Protein AF-A0A965ENZ5-F1 (afdb_monomer)

Nearest PDB structures (foldseek):
  6v92-assembly1_L  TM=4.856E-01  e=5.449E+00  Saccharomyces cerevisiae S288C
  6sgb-assembly1_FI  TM=3.460E-01  e=4.458E+00  Trypanosoma brucei brucei
  5d80-assembly1_G  TM=2.811E-01  e=8.708E+00  Saccharomyces cerevisiae S288C

Radius of gyration: 38.01 Å; Cα contacts (8 Å, |Δi|>4): 44; chains: 1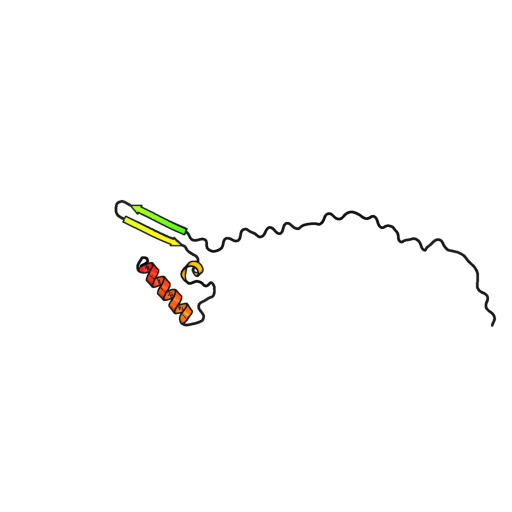; bounding box: 82×75×77 Å

Structure (mmCIF, N/CA/C/O backbone):
data_AF-A0A965ENZ5-F1
#
_entry.id   AF-A0A965ENZ5-F1
#
loop_
_atom_site.group_PDB
_atom_site.id
_atom_site.type_symbol
_atom_site.label_atom_id
_atom_site.label_alt_id
_atom_site.label_comp_id
_atom_site.label_asym_id
_atom_site.label_entity_id
_atom_site.label_seq_id
_atom_site.pdbx_PDB_ins_code
_atom_site.Cartn_x
_atom_site.Cartn_y
_atom_site.Cartn_z
_atom_site.occupancy
_atom_site.B_iso_or_equiv
_atom_site.auth_seq_id
_atom_site.auth_comp_id
_atom_site.auth_asym_id
_atom_site.auth_atom_id
_atom_site.pdbx_PDB_model_num
ATOM 1 N N . MET A 1 1 ? 62.960 54.903 -55.650 1.00 37.62 1 MET A N 1
ATOM 2 C CA . MET A 1 1 ? 61.948 55.699 -54.926 1.00 37.62 1 MET A CA 1
ATOM 3 C C . MET A 1 1 ? 62.296 55.624 -53.444 1.00 37.62 1 MET A C 1
ATOM 5 O O . MET A 1 1 ? 62.116 54.572 -52.848 1.00 37.62 1 MET A O 1
ATOM 9 N N . LYS A 1 2 ? 62.968 56.647 -52.900 1.00 35.06 2 LYS A N 1
ATOM 10 C CA . LYS A 1 2 ? 63.444 56.654 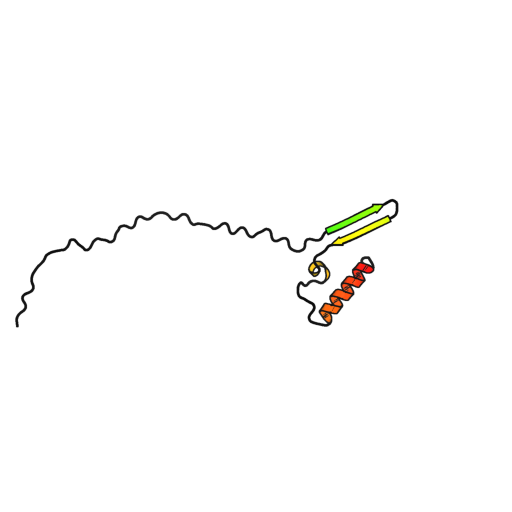-51.509 1.00 35.06 2 LYS A CA 1
ATOM 11 C C . LYS A 1 2 ? 62.348 57.196 -50.591 1.00 35.06 2 LYS A C 1
ATOM 13 O O . LYS A 1 2 ? 61.758 58.233 -50.861 1.00 35.06 2 LYS A O 1
ATOM 18 N N . ILE A 1 3 ? 62.134 56.415 -49.546 1.00 43.03 3 ILE A N 1
ATOM 19 C CA . ILE A 1 3 ? 61.411 56.626 -48.296 1.00 43.03 3 ILE A CA 1
ATOM 20 C C . ILE A 1 3 ? 61.489 58.087 -47.809 1.00 43.03 3 ILE A C 1
ATOM 22 O O . ILE A 1 3 ? 62.582 58.584 -47.547 1.00 43.03 3 ILE A O 1
ATOM 26 N N . LEU A 1 4 ? 60.332 58.731 -47.628 1.00 41.44 4 LEU A N 1
ATOM 27 C CA . LEU A 1 4 ? 60.138 59.820 -46.667 1.00 41.44 4 LEU A CA 1
ATOM 28 C C . LEU A 1 4 ? 59.082 59.344 -45.661 1.00 41.44 4 LEU A C 1
ATOM 30 O O . LEU A 1 4 ? 57.889 59.326 -45.956 1.00 41.44 4 LEU A O 1
ATOM 34 N N . THR A 1 5 ? 59.530 58.909 -44.487 1.00 43.22 5 THR A N 1
ATOM 35 C CA . THR A 1 5 ? 58.683 58.692 -43.312 1.00 43.22 5 THR A CA 1
ATOM 36 C C . THR A 1 5 ? 58.459 60.030 -42.616 1.00 43.22 5 THR A C 1
ATOM 38 O O . THR A 1 5 ? 59.419 60.714 -42.264 1.00 43.22 5 THR A O 1
ATOM 41 N N . CYS A 1 6 ? 57.190 60.401 -42.438 1.00 36.28 6 CYS A N 1
ATOM 42 C CA . CYS A 1 6 ? 56.768 61.509 -41.591 1.00 36.28 6 CYS A CA 1
ATOM 43 C C . CYS A 1 6 ? 56.745 61.025 -40.136 1.00 36.28 6 CYS A C 1
ATOM 45 O O . CYS A 1 6 ? 56.058 60.067 -39.785 1.00 36.28 6 CYS A O 1
ATOM 47 N N . GLU A 1 7 ? 57.582 61.677 -39.346 1.00 51.25 7 GLU A N 1
ATOM 48 C CA . GLU A 1 7 ? 57.766 61.563 -37.910 1.00 51.25 7 GLU A CA 1
ATOM 49 C C . GLU A 1 7 ? 56.493 61.898 -37.114 1.00 51.25 7 GLU A C 1
ATOM 51 O O . GLU A 1 7 ? 55.728 62.792 -37.471 1.00 51.25 7 GLU A O 1
ATOM 56 N N . SER A 1 8 ? 56.334 61.150 -36.019 1.00 48.19 8 SER A N 1
ATOM 57 C CA . SER A 1 8 ? 55.793 61.562 -34.723 1.00 48.19 8 SER A CA 1
ATOM 58 C C . SER A 1 8 ? 54.603 62.533 -34.700 1.00 48.19 8 SER A C 1
ATOM 60 O O . SER A 1 8 ? 54.726 63.727 -34.948 1.00 48.19 8 SER A O 1
ATOM 62 N N . ARG A 1 9 ? 53.451 62.023 -34.241 1.00 56.75 9 ARG A N 1
ATOM 63 C CA . ARG A 1 9 ? 52.555 62.668 -33.258 1.00 56.75 9 ARG A CA 1
ATOM 64 C C . ARG A 1 9 ? 51.305 61.815 -33.088 1.00 56.75 9 ARG A C 1
ATOM 66 O O . ARG A 1 9 ? 50.478 61.744 -33.988 1.00 56.75 9 ARG A O 1
ATOM 73 N N . ASN A 1 10 ? 51.211 61.160 -31.932 1.00 42.06 10 ASN A N 1
ATOM 74 C CA . ASN A 1 10 ? 50.006 61.029 -31.096 1.00 42.06 10 ASN A CA 1
ATOM 75 C C . ASN A 1 10 ? 50.098 59.763 -30.234 1.00 42.06 10 ASN A C 1
ATOM 77 O O . ASN A 1 10 ? 49.329 58.819 -30.364 1.00 42.06 10 ASN A O 1
ATOM 81 N N . ILE A 1 11 ? 51.039 59.806 -29.288 1.00 55.34 11 ILE A N 1
ATOM 82 C CA . ILE A 1 11 ? 51.214 58.857 -28.176 1.00 55.34 11 ILE A CA 1
ATOM 83 C C . ILE A 1 11 ? 50.026 58.894 -27.179 1.00 55.34 11 ILE A C 1
ATOM 85 O O . ILE A 1 11 ? 49.988 58.135 -26.222 1.00 55.34 11 ILE A O 1
ATOM 89 N N . ALA A 1 12 ? 48.997 59.719 -27.381 1.00 47.94 12 ALA A N 1
ATOM 90 C CA . ALA A 1 12 ? 48.011 60.020 -26.338 1.00 47.94 12 ALA A CA 1
ATOM 91 C C . ALA A 1 12 ? 46.594 59.458 -26.574 1.00 47.94 12 ALA A C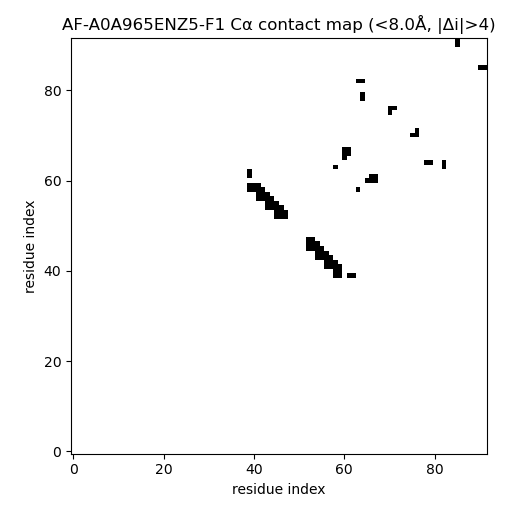 1
ATOM 93 O O . ALA A 1 12 ? 45.640 59.991 -26.019 1.00 47.94 12 ALA A O 1
ATOM 94 N N . ALA A 1 13 ? 46.424 58.406 -27.382 1.00 48.97 13 ALA A N 1
ATOM 95 C CA . ALA A 1 13 ? 45.103 57.797 -27.630 1.00 48.97 13 ALA A CA 1
ATOM 96 C C . ALA A 1 13 ? 45.049 56.282 -27.350 1.00 48.97 13 ALA A C 1
ATOM 98 O O . ALA A 1 13 ? 44.154 55.593 -27.829 1.00 48.97 13 ALA A O 1
ATOM 99 N N . GLY A 1 14 ? 46.017 55.752 -26.594 1.00 48.00 14 GLY A N 1
ATOM 100 C CA . GLY A 1 1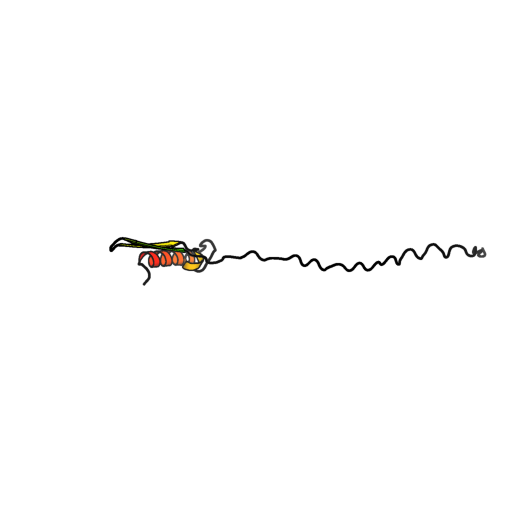4 ? 46.201 54.309 -26.401 1.00 48.00 14 GLY A CA 1
ATOM 101 C C . GLY A 1 14 ? 46.075 53.803 -24.965 1.00 48.00 14 GLY A C 1
ATOM 102 O O . GLY A 1 14 ? 46.402 52.650 -24.721 1.00 48.00 14 GLY A O 1
ATOM 103 N N . LEU A 1 15 ? 45.626 54.622 -24.008 1.00 46.66 15 LEU A N 1
ATOM 104 C CA . LEU A 1 15 ? 45.418 54.181 -22.622 1.00 46.66 15 LEU A CA 1
ATOM 105 C C . LEU A 1 15 ? 43.950 54.343 -22.219 1.00 46.66 15 LEU A C 1
ATOM 107 O O . LEU A 1 15 ? 43.602 54.998 -21.245 1.00 46.66 15 LEU A O 1
ATOM 111 N N . CYS A 1 16 ? 43.079 53.741 -23.027 1.00 47.31 16 CYS A N 1
ATOM 112 C CA . CYS A 1 16 ? 41.642 53.618 -22.782 1.00 47.31 16 CYS A CA 1
ATOM 113 C C . CYS A 1 16 ? 41.289 52.304 -22.048 1.00 47.31 16 CYS A C 1
ATOM 115 O O . CYS A 1 16 ? 40.161 51.836 -22.126 1.00 47.31 16 CYS A O 1
ATOM 117 N N . ALA A 1 17 ? 42.241 51.661 -21.364 1.00 52.78 17 ALA A N 1
ATOM 118 C CA . ALA A 1 17 ? 42.057 50.286 -20.896 1.00 52.78 17 ALA A CA 1
ATOM 119 C C . ALA A 1 17 ? 42.647 50.014 -19.506 1.00 52.78 17 ALA A C 1
ATOM 121 O O . ALA A 1 17 ? 43.408 49.069 -19.329 1.00 52.78 17 ALA A O 1
ATOM 122 N N . LEU A 1 18 ? 42.282 50.814 -18.501 1.00 52.97 18 LEU A N 1
ATOM 123 C CA . LEU A 1 18 ? 42.349 50.338 -17.113 1.00 52.97 18 LEU A CA 1
ATOM 124 C C . LEU A 1 18 ? 41.285 50.980 -16.216 1.00 52.97 18 LEU A C 1
ATOM 126 O O . LEU A 1 18 ? 41.547 51.398 -15.095 1.00 52.97 18 LEU A O 1
ATOM 130 N N . ALA A 1 19 ? 40.048 51.028 -16.709 1.00 56.31 19 ALA A N 1
ATOM 131 C CA . ALA A 1 19 ? 38.870 51.132 -15.857 1.00 56.31 19 ALA A CA 1
ATOM 132 C C . ALA A 1 19 ? 38.469 49.715 -15.416 1.00 56.31 19 ALA A C 1
ATOM 134 O O . ALA A 1 19 ? 37.447 49.188 -15.838 1.00 56.31 19 ALA A O 1
ATOM 135 N N . ALA A 1 20 ? 39.306 49.060 -14.611 1.00 56.94 20 ALA A N 1
ATOM 136 C CA . ALA A 1 20 ? 38.942 47.810 -13.951 1.00 56.94 20 ALA A CA 1
ATOM 137 C C . ALA A 1 20 ? 38.654 48.114 -12.481 1.00 56.94 20 ALA A C 1
ATOM 139 O O . ALA A 1 20 ? 39.418 47.777 -11.581 1.00 56.94 20 ALA A O 1
ATOM 140 N N . VAL A 1 21 ? 37.540 48.815 -12.260 1.00 59.12 21 VAL A N 1
ATOM 141 C CA . VAL A 1 21 ? 36.846 48.823 -10.974 1.00 59.12 21 VAL A CA 1
ATOM 142 C C . VAL A 1 21 ? 36.531 47.363 -10.660 1.00 59.12 21 VAL A C 1
ATOM 144 O O . VAL A 1 21 ? 35.617 46.778 -11.239 1.00 59.12 21 VAL A O 1
ATOM 147 N N . THR A 1 22 ? 37.305 46.746 -9.774 1.00 61.28 22 THR A N 1
ATOM 148 C CA . THR A 1 22 ? 36.965 45.442 -9.210 1.00 61.28 22 THR A CA 1
ATOM 149 C C . THR A 1 22 ? 35.817 45.650 -8.227 1.00 61.28 22 THR A C 1
ATOM 151 O O . THR A 1 22 ? 36.026 45.756 -7.020 1.00 61.28 22 THR A O 1
ATOM 154 N N . VAL A 1 23 ? 34.593 45.777 -8.748 1.00 61.56 23 VAL A N 1
ATOM 155 C CA . VAL A 1 23 ? 33.385 45.602 -7.942 1.00 61.56 23 VAL A CA 1
ATOM 156 C C . VAL A 1 23 ? 33.390 44.149 -7.482 1.00 61.56 23 VAL A C 1
ATOM 158 O O . VAL A 1 23 ? 33.278 43.234 -8.297 1.00 61.56 23 VAL A O 1
ATOM 161 N N . SER A 1 24 ? 33.547 43.941 -6.177 1.00 61.34 24 SER A N 1
ATOM 162 C CA . SER A 1 24 ? 33.235 42.673 -5.524 1.00 61.34 24 SER A CA 1
ATOM 163 C C . SER A 1 24 ? 31.816 42.256 -5.906 1.00 61.34 24 SER A C 1
ATOM 165 O O . SER A 1 24 ? 30.851 42.877 -5.464 1.00 61.34 24 SER A O 1
ATOM 167 N N . LEU A 1 25 ? 31.678 41.211 -6.722 1.00 63.25 25 LEU A N 1
ATOM 168 C CA . LEU A 1 25 ? 30.398 40.530 -6.870 1.00 63.25 25 LEU A CA 1
ATOM 169 C C . LEU A 1 25 ? 30.133 39.755 -5.571 1.00 63.25 25 LEU A C 1
ATOM 171 O O . LEU A 1 25 ? 30.941 38.882 -5.237 1.00 63.25 25 LEU A O 1
ATOM 175 N N . PRO A 1 26 ? 29.035 40.000 -4.833 1.00 61.00 26 PRO A N 1
ATOM 176 C CA . PRO A 1 26 ? 28.561 38.987 -3.911 1.00 61.00 26 PRO A CA 1
ATOM 177 C C . PRO A 1 26 ? 28.152 37.782 -4.762 1.00 61.00 26 PRO A C 1
ATOM 179 O O . PRO A 1 26 ? 27.401 37.916 -5.730 1.00 61.00 26 PRO A O 1
ATOM 182 N N . ALA A 1 27 ? 28.689 36.608 -4.438 1.00 62.66 27 ALA A N 1
ATOM 183 C CA . ALA A 1 27 ? 28.206 35.362 -5.004 1.00 62.66 27 ALA A CA 1
ATOM 184 C C . ALA A 1 27 ? 26.710 35.261 -4.685 1.00 62.66 27 ALA A C 1
ATOM 186 O O . ALA A 1 27 ? 26.326 35.111 -3.526 1.00 62.66 27 ALA A O 1
ATOM 187 N N . LEU A 1 28 ? 25.860 35.387 -5.704 1.00 59.50 28 LEU A N 1
ATOM 188 C CA . LEU A 1 28 ? 24.444 35.083 -5.583 1.00 59.50 28 LEU A CA 1
ATOM 189 C C . LEU A 1 28 ? 24.337 33.560 -5.442 1.00 59.50 28 LEU A C 1
ATOM 191 O O . LEU A 1 28 ? 24.172 32.844 -6.430 1.00 59.50 28 LEU A O 1
ATOM 195 N N . SER A 1 29 ? 24.486 33.046 -4.219 1.00 63.22 29 SER A N 1
ATOM 196 C CA . SER A 1 29 ? 23.918 31.743 -3.893 1.00 63.22 29 SER A CA 1
ATOM 197 C C . SER A 1 29 ? 22.417 31.905 -4.066 1.00 63.22 29 SER A C 1
ATOM 199 O O . SER A 1 29 ? 21.743 32.480 -3.219 1.00 63.22 29 SER A O 1
ATOM 201 N N . ALA A 1 30 ? 21.897 31.461 -5.208 1.00 62.94 30 ALA A N 1
ATOM 202 C CA . ALA A 1 30 ? 20.494 31.118 -5.291 1.00 62.94 30 ALA A CA 1
ATOM 203 C C . ALA A 1 30 ? 20.272 30.054 -4.215 1.00 62.94 30 ALA A C 1
ATOM 205 O O . ALA A 1 30 ? 20.810 28.949 -4.341 1.00 62.94 30 ALA A O 1
ATOM 206 N N . ASP A 1 31 ? 19.544 30.404 -3.155 1.00 58.03 31 ASP A N 1
ATOM 207 C CA . ASP A 1 31 ? 18.942 29.440 -2.245 1.00 58.03 31 ASP A CA 1
ATOM 208 C C . ASP A 1 31 ? 18.076 28.507 -3.093 1.00 58.03 31 ASP A C 1
ATOM 210 O O . ASP A 1 31 ? 16.904 28.753 -3.371 1.00 58.03 31 ASP A O 1
ATOM 214 N N . ARG A 1 32 ? 18.689 27.428 -3.578 1.00 65.44 32 ARG A N 1
ATOM 215 C CA . ARG A 1 32 ? 17.989 26.273 -4.117 1.00 65.44 32 ARG A CA 1
ATOM 216 C C . ARG A 1 32 ? 17.473 25.512 -2.910 1.00 65.44 32 ARG A C 1
ATOM 218 O O . ARG A 1 32 ? 18.009 24.471 -2.548 1.00 65.44 32 ARG A O 1
ATOM 225 N N . HIS A 1 33 ? 16.471 26.081 -2.247 1.00 63.53 33 HIS A N 1
ATOM 226 C CA . HIS A 1 33 ? 15.637 25.312 -1.345 1.00 63.53 33 HIS A CA 1
ATOM 227 C C . HIS A 1 33 ? 15.014 24.205 -2.193 1.00 63.53 33 HIS A C 1
ATOM 229 O O . HIS A 1 33 ? 14.138 24.455 -3.020 1.00 63.53 33 HIS A O 1
ATOM 235 N N . HIS A 1 34 ? 15.539 22.989 -2.050 1.00 64.12 34 HIS A N 1
ATOM 236 C CA . HIS A 1 34 ? 14.807 21.808 -2.461 1.00 64.12 34 HIS A CA 1
ATOM 237 C C . HIS A 1 34 ? 13.533 21.805 -1.624 1.00 64.12 34 HIS A C 1
ATOM 239 O O . HIS A 1 34 ? 13.595 21.837 -0.393 1.00 64.12 34 HIS A O 1
ATOM 245 N N . ASP A 1 35 ? 12.400 21.893 -2.312 1.00 68.56 35 ASP A N 1
ATOM 246 C CA . ASP A 1 35 ? 11.084 21.801 -1.703 1.00 68.56 35 ASP A CA 1
ATOM 247 C C . ASP A 1 35 ? 11.019 20.550 -0.815 1.00 68.56 35 ASP A C 1
ATOM 249 O O . ASP A 1 35 ? 11.709 19.558 -1.073 1.00 68.56 35 ASP A O 1
ATOM 253 N N . ALA A 1 36 ? 10.231 20.589 0.256 1.00 74.62 36 ALA A N 1
ATOM 254 C CA . ALA A 1 36 ? 10.127 19.445 1.151 1.00 74.62 36 ALA A CA 1
ATOM 255 C C . ALA A 1 36 ? 9.455 18.285 0.402 1.00 74.62 36 ALA A C 1
ATOM 257 O O . ALA A 1 36 ? 8.233 18.226 0.279 1.00 74.62 36 ALA A O 1
ATOM 258 N N . HIS A 1 37 ? 10.256 17.356 -0.118 1.00 71.56 37 HIS A N 1
ATOM 259 C CA . HIS A 1 37 ? 9.758 16.197 -0.843 1.00 71.56 37 HIS A CA 1
ATOM 260 C C . HIS A 1 37 ? 9.144 15.199 0.143 1.00 71.56 37 HIS A C 1
ATOM 262 O O . HIS A 1 37 ? 9.841 14.391 0.756 1.00 71.56 37 HIS A O 1
ATOM 268 N N . GLN A 1 38 ? 7.825 15.271 0.322 1.00 73.31 38 GLN A N 1
ATOM 269 C CA . GLN A 1 38 ? 7.084 14.242 1.043 1.00 73.31 38 GLN A CA 1
ATOM 270 C C . GLN A 1 38 ? 6.860 13.052 0.112 1.00 73.31 38 GLN A C 1
ATOM 272 O O . GLN A 1 38 ? 5.959 13.057 -0.723 1.00 73.31 38 GLN A O 1
ATOM 277 N N . HIS A 1 39 ? 7.696 12.031 0.259 1.00 80.00 39 HIS A N 1
ATOM 278 C CA . HIS A 1 39 ? 7.479 10.718 -0.340 1.00 80.00 39 HIS A CA 1
ATOM 279 C C . HIS A 1 39 ? 6.946 9.752 0.724 1.00 80.00 39 HIS A C 1
ATOM 281 O O . HIS A 1 39 ? 7.345 9.842 1.884 1.00 80.00 39 HIS A O 1
ATOM 287 N N . GLY A 1 40 ? 6.065 8.829 0.327 1.00 81.81 40 GLY A N 1
ATOM 288 C CA . GLY A 1 40 ? 5.649 7.709 1.184 1.00 81.81 40 GLY A CA 1
ATOM 289 C C . GLY A 1 40 ? 4.816 8.105 2.407 1.00 81.81 40 GLY A C 1
ATOM 290 O O . GLY A 1 40 ? 4.994 7.555 3.492 1.00 81.81 40 GLY A O 1
ATOM 291 N N . VAL A 1 41 ? 3.941 9.108 2.282 1.00 92.44 41 VAL A N 1
ATOM 292 C CA . VAL A 1 41 ? 3.050 9.493 3.386 1.00 92.44 41 VAL A CA 1
ATOM 293 C C . VAL A 1 41 ? 1.750 8.706 3.298 1.00 92.44 41 VAL A C 1
ATOM 295 O O . VAL A 1 41 ? 0.968 8.886 2.367 1.00 92.44 41 VAL A O 1
ATOM 298 N N . SER A 1 42 ? 1.507 7.884 4.315 1.00 92.88 42 SER A N 1
ATOM 299 C CA . SER A 1 42 ? 0.273 7.118 4.496 1.00 92.88 42 SER A CA 1
ATOM 300 C C . SER A 1 42 ? -0.522 7.632 5.702 1.00 92.88 42 SER A C 1
ATOM 302 O O . SER A 1 42 ? 0.052 8.155 6.659 1.00 92.88 42 SER A O 1
ATOM 304 N N . 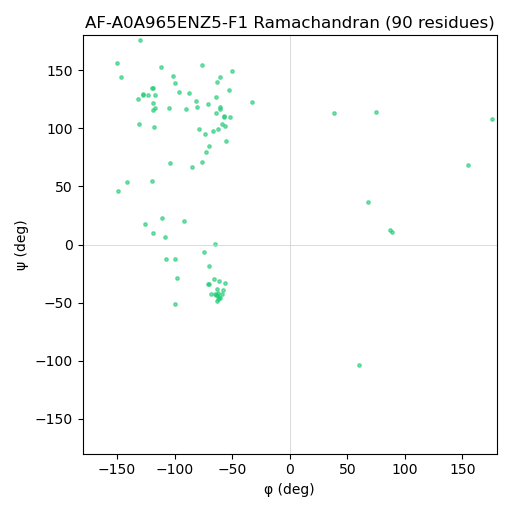LYS A 1 43 ? -1.845 7.467 5.681 1.00 95.69 43 LYS A N 1
ATOM 305 C CA . LYS A 1 43 ? -2.757 7.795 6.784 1.00 95.69 43 LYS A CA 1
ATOM 306 C C . LYS A 1 43 ? -3.501 6.545 7.233 1.00 95.69 43 LYS A C 1
ATOM 308 O O . LYS A 1 43 ? -4.025 5.805 6.408 1.00 95.69 43 LYS A O 1
ATOM 313 N N . LEU A 1 44 ? -3.577 6.349 8.545 1.00 94.31 44 LEU A N 1
ATOM 314 C CA . LEU A 1 44 ? -4.357 5.289 9.177 1.00 94.31 44 LEU A CA 1
ATOM 315 C C . LEU A 1 44 ? -5.419 5.931 10.070 1.00 94.31 44 LEU A C 1
ATOM 317 O O . LEU A 1 44 ? -5.077 6.582 11.058 1.00 94.31 44 LEU A O 1
ATOM 321 N N . ASN A 1 45 ? -6.689 5.728 9.735 1.00 95.88 45 ASN A N 1
ATOM 322 C CA . ASN A 1 45 ? -7.816 6.152 10.554 1.00 95.88 45 ASN A CA 1
ATOM 323 C C . ASN A 1 45 ? -8.343 4.962 11.357 1.00 95.88 45 ASN A C 1
ATOM 325 O O . ASN A 1 45 ? -8.450 3.843 10.852 1.00 95.88 45 ASN A O 1
ATOM 329 N N . LEU A 1 46 ? -8.677 5.220 12.620 1.00 95.69 46 LEU A N 1
ATOM 330 C CA . LEU A 1 46 ? -9.192 4.228 13.557 1.00 95.69 46 LEU A CA 1
ATOM 331 C C . LEU A 1 46 ? -10.432 4.797 14.240 1.00 95.69 46 LEU A C 1
ATOM 333 O O . LEU A 1 46 ? -10.368 5.864 14.853 1.00 95.69 46 LEU A O 1
ATOM 337 N N . VAL A 1 47 ? -11.546 4.072 14.164 1.00 96.88 47 VAL A N 1
ATOM 338 C CA . VAL A 1 47 ? -12.802 4.439 14.828 1.00 96.88 47 VAL A CA 1
ATOM 339 C C . VAL A 1 47 ? -13.244 3.299 15.733 1.00 96.88 47 VAL A C 1
ATOM 341 O O . VAL A 1 47 ? -13.323 2.149 15.306 1.00 96.88 47 VAL A O 1
ATOM 344 N N . ILE A 1 48 ? -13.538 3.615 16.995 1.00 97.31 48 ILE A N 1
ATOM 345 C CA . ILE A 1 48 ? -14.029 2.651 17.984 1.00 97.31 48 ILE A CA 1
ATOM 346 C C . ILE A 1 48 ? -15.414 3.090 18.453 1.00 97.31 48 ILE A C 1
ATOM 348 O O . ILE A 1 48 ? -15.569 4.173 19.013 1.00 97.31 48 ILE A O 1
ATOM 352 N N . GLU A 1 49 ? -16.407 2.221 18.273 1.00 96.69 49 GLU A N 1
ATOM 353 C CA . GLU A 1 49 ? -17.783 2.433 18.723 1.00 96.69 49 GLU A CA 1
ATOM 354 C C . GLU A 1 49 ? -18.285 1.198 19.484 1.00 96.69 49 GLU A C 1
ATOM 356 O O . GLU A 1 49 ? -18.605 0.155 18.910 1.00 96.69 49 GLU A O 1
ATOM 361 N N . GLY A 1 50 ? -18.341 1.292 20.815 1.00 95.94 50 GLY A N 1
ATOM 362 C CA . GLY A 1 50 ? -18.725 0.173 21.677 1.00 95.94 50 GLY A CA 1
ATOM 363 C C . GLY A 1 50 ? -17.776 -1.021 21.522 1.00 95.94 50 GLY A C 1
ATOM 364 O O . GLY A 1 50 ? -16.675 -1.014 22.062 1.00 95.94 50 GLY A O 1
ATOM 365 N N . LYS A 1 51 ? -18.223 -2.060 20.803 1.00 95.81 51 LYS A N 1
ATOM 366 C CA . LYS A 1 51 ? -17.425 -3.259 20.469 1.00 95.81 51 LYS A CA 1
ATOM 367 C C . LYS A 1 51 ? -17.015 -3.324 18.992 1.00 95.81 51 LYS A C 1
ATOM 369 O O . LYS A 1 51 ? -16.495 -4.346 18.554 1.00 95.81 51 LYS A O 1
ATOM 374 N N . ARG A 1 52 ? -17.291 -2.275 18.218 1.00 95.06 52 ARG A N 1
ATOM 375 C CA . ARG A 1 52 ? -16.936 -2.165 16.804 1.00 95.06 52 ARG A CA 1
ATOM 376 C C . ARG A 1 52 ? -15.623 -1.398 16.673 1.00 95.06 52 ARG A C 1
ATOM 378 O O . ARG A 1 52 ? -15.479 -0.334 17.269 1.00 95.06 52 ARG A O 1
ATOM 385 N N . LEU A 1 53 ? -14.699 -1.944 15.890 1.00 93.81 53 LEU A N 1
ATOM 386 C CA . LEU A 1 53 ? -13.476 -1.283 15.441 1.00 93.81 53 LEU A CA 1
ATOM 387 C C . LEU A 1 53 ? -13.543 -1.168 13.918 1.00 93.81 53 LEU A C 1
ATOM 3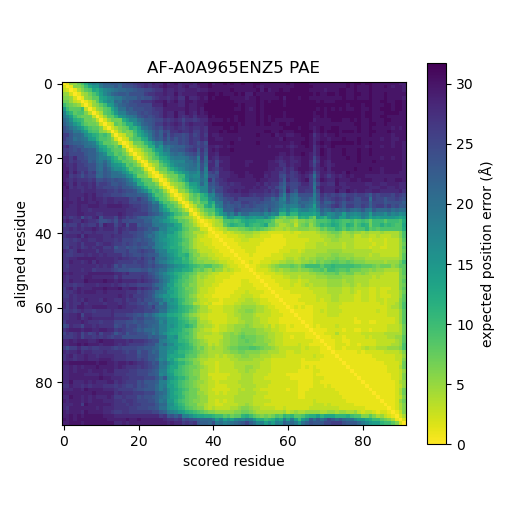89 O O . LEU A 1 53 ? -13.795 -2.162 13.240 1.00 93.81 53 LEU A O 1
ATOM 393 N N . GLU A 1 54 ? -13.318 0.032 13.403 1.00 94.00 54 GLU A N 1
ATOM 394 C CA . GLU A 1 54 ? -13.187 0.305 11.977 1.00 94.00 54 GLU A CA 1
ATOM 395 C C . GLU A 1 54 ? -11.797 0.877 11.702 1.00 94.00 54 GLU A C 1
ATOM 397 O O . GLU A 1 54 ? -11.303 1.722 12.453 1.00 94.00 54 GLU A O 1
ATOM 402 N N . ILE A 1 55 ? -11.158 0.361 10.654 1.00 92.94 55 ILE A N 1
ATOM 403 C CA . ILE A 1 55 ? -9.794 0.700 10.258 1.00 92.94 55 ILE A CA 1
ATOM 404 C C . ILE A 1 55 ? -9.825 1.098 8.786 1.00 92.94 55 ILE A C 1
ATOM 406 O O . ILE A 1 55 ? -10.324 0.340 7.955 1.00 92.94 55 ILE A O 1
ATOM 410 N N . GLU A 1 56 ? -9.258 2.254 8.465 1.00 94.12 56 GLU A N 1
ATOM 411 C CA . GLU A 1 56 ? -9.084 2.729 7.094 1.00 94.12 56 GLU A CA 1
ATOM 412 C C . GLU A 1 56 ? -7.618 3.112 6.879 1.00 94.12 56 GLU A C 1
ATOM 414 O O . GLU A 1 56 ? -7.045 3.867 7.663 1.00 94.12 56 GLU A O 1
ATOM 419 N N . LEU A 1 57 ? -7.016 2.592 5.811 1.00 93.06 57 LEU A N 1
ATOM 420 C CA . LEU A 1 57 ? -5.644 2.888 5.412 1.00 93.06 57 LEU A CA 1
ATOM 421 C C . LEU A 1 57 ? -5.648 3.563 4.038 1.00 93.06 57 LEU A C 1
ATOM 423 O O . LEU A 1 57 ? -6.027 2.950 3.043 1.00 93.06 57 LEU A O 1
ATOM 427 N N . GLU A 1 58 ? -5.170 4.802 3.987 1.00 94.88 58 GLU A N 1
ATOM 428 C CA . GLU A 1 58 ? -4.867 5.534 2.759 1.00 94.88 58 GLU A CA 1
ATOM 429 C C . GLU A 1 58 ? -3.343 5.556 2.584 1.00 94.88 58 GLU A C 1
ATOM 431 O O . GLU A 1 58 ? -2.627 6.086 3.430 1.00 94.88 58 GLU A O 1
ATOM 436 N N . SER A 1 59 ? -2.821 4.956 1.516 1.00 93.44 59 SER A N 1
ATOM 437 C CA . SER A 1 59 ? -1.377 4.797 1.314 1.00 93.44 59 SER A CA 1
ATOM 438 C C . SER A 1 59 ? -1.021 4.881 -0.173 1.00 93.44 59 SER A C 1
ATOM 440 O O . SER A 1 59 ? -1.804 4.402 -1.003 1.00 93.44 59 SER A O 1
ATOM 442 N N . PRO A 1 60 ? 0.135 5.466 -0.547 1.00 93.25 60 PRO A N 1
ATOM 443 C CA . PRO A 1 60 ? 0.687 5.318 -1.886 1.00 93.25 60 PRO A CA 1
ATOM 444 C C . PRO A 1 60 ? 0.802 3.838 -2.252 1.00 93.25 60 PRO A C 1
ATOM 446 O O . PRO A 1 60 ? 1.342 3.038 -1.495 1.00 93.25 60 PRO A O 1
ATOM 449 N N . GLY A 1 61 ? 0.347 3.460 -3.448 1.00 92.44 61 GLY A N 1
ATOM 450 C CA . GLY A 1 61 ? 0.416 2.062 -3.886 1.00 92.44 61 GLY A CA 1
ATOM 451 C C . GLY A 1 61 ? 1.840 1.492 -3.839 1.00 92.44 61 GLY A C 1
ATOM 452 O O . GLY A 1 61 ? 2.017 0.322 -3.506 1.00 92.44 61 GLY A O 1
ATOM 453 N N . ALA A 1 62 ? 2.851 2.330 -4.087 1.00 93.50 62 ALA A N 1
ATOM 454 C CA . ALA A 1 62 ? 4.260 1.956 -4.016 1.00 93.50 62 ALA A CA 1
ATOM 455 C C . ALA A 1 62 ? 4.708 1.499 -2.618 1.00 93.50 62 ALA A C 1
ATOM 457 O O . ALA A 1 62 ? 5.534 0.595 -2.534 1.00 93.50 62 ALA A O 1
ATOM 458 N N . ASP A 1 63 ? 4.116 2.022 -1.540 1.00 92.56 63 ASP A N 1
ATOM 459 C CA . ASP A 1 63 ? 4.407 1.580 -0.167 1.00 92.56 63 ASP A CA 1
ATOM 460 C C . ASP A 1 63 ? 3.867 0.158 0.094 1.00 92.56 63 ASP A C 1
ATOM 462 O O . ASP A 1 63 ? 4.304 -0.526 1.019 1.00 92.56 63 ASP A O 1
ATOM 466 N N . ILE A 1 64 ? 2.933 -0.307 -0.745 1.00 93.88 64 ILE A N 1
ATOM 467 C CA . ILE A 1 64 ? 2.291 -1.619 -0.641 1.00 93.88 64 ILE A CA 1
ATOM 468 C C . ILE A 1 64 ? 2.922 -2.640 -1.599 1.00 93.88 64 ILE A C 1
ATOM 470 O O . ILE A 1 64 ? 3.262 -3.747 -1.180 1.00 93.88 64 ILE A O 1
ATOM 474 N N . VAL A 1 65 ? 3.058 -2.301 -2.888 1.00 95.38 65 VAL A N 1
ATOM 475 C CA . VAL A 1 65 ? 3.553 -3.229 -3.930 1.00 95.38 65 VAL A CA 1
ATOM 476 C C . VAL A 1 65 ? 5.027 -3.031 -4.293 1.00 95.38 65 VAL A C 1
ATOM 478 O O . VAL A 1 65 ? 5.607 -3.897 -4.944 1.00 95.38 65 VAL A O 1
ATOM 481 N N . GLY A 1 66 ? 5.650 -1.930 -3.863 1.00 93.31 66 GLY A N 1
ATOM 482 C CA . GLY A 1 66 ? 7.080 -1.661 -4.043 1.00 93.31 66 GLY A CA 1
ATOM 483 C C . GLY A 1 66 ? 7.469 -0.949 -5.341 1.00 93.31 66 GLY A C 1
ATOM 484 O O . GLY A 1 66 ? 8.657 -0.898 -5.657 1.00 93.31 66 GLY A O 1
ATOM 485 N N . PHE A 1 67 ? 6.512 -0.426 -6.116 1.00 94.94 67 PHE A N 1
ATOM 486 C CA . PHE A 1 67 ? 6.797 0.267 -7.377 1.00 94.94 67 PHE A CA 1
ATOM 487 C C . PHE A 1 67 ? 5.774 1.358 -7.734 1.00 94.94 67 PHE A C 1
ATOM 489 O O . PHE A 1 67 ? 4.626 1.313 -7.297 1.00 94.94 67 PHE A O 1
ATOM 496 N N . GLU A 1 68 ? 6.200 2.324 -8.558 1.00 92.88 68 GLU A N 1
ATOM 497 C CA . GLU A 1 68 ? 5.399 3.488 -8.989 1.00 92.88 68 GLU A CA 1
ATOM 498 C C . GLU A 1 68 ? 4.944 3.422 -10.459 1.00 92.88 68 GLU A C 1
ATOM 500 O O . GLU A 1 68 ? 4.096 4.205 -10.889 1.00 92.88 68 GLU A O 1
ATOM 505 N N . HIS A 1 69 ? 5.497 2.505 -11.259 1.00 94.50 69 HIS A N 1
ATOM 506 C CA . HIS A 1 69 ? 5.123 2.358 -12.666 1.00 94.50 69 HIS A CA 1
ATOM 507 C C . HIS A 1 69 ? 3.777 1.645 -12.838 1.00 94.50 69 HIS A C 1
ATOM 509 O O . HIS A 1 69 ? 3.353 0.838 -12.013 1.00 94.50 69 HIS A O 1
ATOM 515 N N . ALA A 1 70 ? 3.107 1.906 -13.962 1.00 95.44 70 ALA A N 1
ATOM 516 C CA . ALA A 1 70 ? 1.922 1.142 -14.338 1.00 95.44 70 ALA A CA 1
ATOM 517 C C . ALA A 1 70 ? 2.296 -0.335 -14.578 1.00 95.44 70 ALA A C 1
ATOM 519 O O . ALA A 1 70 ? 3.325 -0.594 -15.205 1.00 95.44 70 ALA A O 1
ATOM 520 N N . PRO A 1 71 ? 1.471 -1.303 -14.140 1.00 96.69 71 PRO A N 1
ATOM 521 C CA . PRO A 1 71 ? 1.792 -2.722 -14.264 1.00 96.69 71 PRO A CA 1
ATOM 522 C C . PRO A 1 71 ? 1.957 -3.118 -15.736 1.00 96.69 71 PRO A C 1
ATOM 524 O O . PRO A 1 71 ? 1.005 -3.063 -16.518 1.00 96.69 71 PRO A O 1
ATOM 527 N N . ALA A 1 72 ? 3.161 -3.543 -16.114 1.00 96.81 72 ALA A N 1
ATOM 528 C CA . ALA A 1 72 ? 3.522 -3.826 -17.502 1.00 96.81 72 ALA A CA 1
ATOM 529 C C . ALA A 1 72 ? 3.437 -5.323 -17.835 1.00 96.81 72 ALA A C 1
ATOM 531 O O . ALA A 1 72 ? 3.154 -5.702 -18.971 1.00 96.81 72 ALA A O 1
ATOM 532 N N . ASN A 1 73 ? 3.645 -6.190 -16.845 1.00 98.06 73 ASN A N 1
ATOM 533 C CA . ASN A 1 73 ? 3.727 -7.639 -17.027 1.00 98.06 73 ASN A CA 1
ATOM 534 C C . ASN A 1 73 ? 2.826 -8.404 -16.034 1.00 98.06 73 ASN A C 1
ATOM 536 O O . ASN A 1 73 ? 2.165 -7.815 -15.176 1.00 98.06 73 ASN A O 1
ATOM 540 N N . ASP A 1 74 ? 2.766 -9.731 -16.179 1.00 98.44 74 ASP A N 1
ATOM 541 C CA . ASP A 1 74 ? 1.950 -10.587 -15.308 1.00 98.44 74 ASP A CA 1
ATOM 542 C C . ASP A 1 74 ? 2.431 -10.598 -13.854 1.00 98.44 74 ASP A C 1
ATOM 544 O O . ASP A 1 74 ? 1.611 -10.737 -12.947 1.00 98.44 74 ASP A O 1
ATOM 548 N N . ALA A 1 75 ? 3.732 -10.412 -13.615 1.00 97.81 75 ALA A N 1
ATOM 549 C CA . ALA A 1 75 ? 4.281 -10.348 -12.267 1.00 97.81 75 ALA A CA 1
ATOM 550 C C . ALA A 1 75 ? 3.811 -9.083 -11.530 1.00 97.81 75 ALA A C 1
ATOM 552 O O . ALA A 1 75 ? 3.372 -9.192 -10.388 1.00 97.81 75 ALA A O 1
ATOM 553 N N . ASP A 1 76 ? 3.794 -7.919 -12.191 1.00 98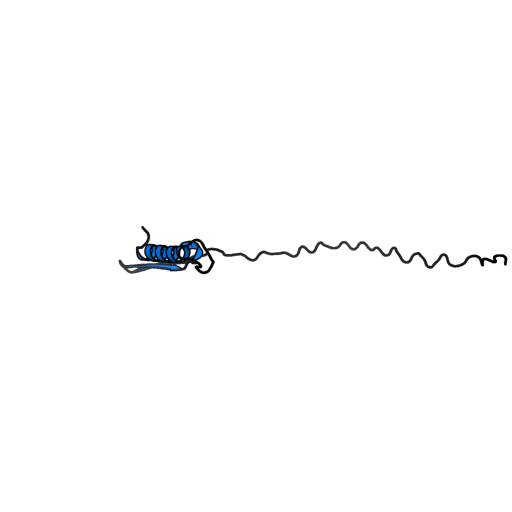.06 76 ASP A N 1
ATOM 554 C CA . ASP A 1 76 ? 3.289 -6.670 -11.601 1.00 98.06 76 ASP A CA 1
ATOM 555 C C . ASP A 1 76 ? 1.802 -6.799 -11.232 1.00 98.06 76 ASP A C 1
ATOM 557 O O . ASP A 1 76 ? 1.376 -6.446 -10.130 1.00 98.06 76 ASP A O 1
ATOM 561 N N . ARG A 1 77 ? 0.996 -7.361 -12.145 1.00 98.25 77 ARG A N 1
ATOM 562 C CA . ARG A 1 77 ? -0.438 -7.604 -11.912 1.00 98.25 77 ARG A CA 1
ATOM 563 C C . ARG A 1 77 ? -0.664 -8.568 -10.753 1.00 98.25 77 ARG A C 1
ATOM 565 O O . ARG A 1 77 ? -1.553 -8.345 -9.932 1.00 98.25 77 ARG A O 1
ATOM 572 N N . LYS A 1 78 ? 0.147 -9.625 -10.676 1.00 98.12 78 LYS A N 1
ATOM 573 C CA . LYS A 1 78 ? 0.101 -10.584 -9.575 1.00 98.12 78 LYS A CA 1
ATOM 574 C C . LYS A 1 78 ? 0.478 -9.932 -8.244 1.00 98.12 78 LYS A C 1
ATOM 576 O O . LYS A 1 78 ? -0.231 -10.154 -7.270 1.00 98.12 78 LYS A O 1
ATOM 581 N N . ALA A 1 79 ? 1.515 -9.097 -8.206 1.00 98.00 79 ALA A N 1
ATOM 582 C CA . ALA A 1 79 ? 1.920 -8.388 -6.993 1.00 98.00 79 ALA A CA 1
ATOM 583 C C . ALA A 1 79 ? 0.791 -7.500 -6.441 1.00 98.00 79 ALA A C 1
ATOM 585 O O . ALA A 1 79 ? 0.513 -7.531 -5.243 1.00 98.00 79 ALA A O 1
ATOM 586 N N . ILE A 1 80 ? 0.079 -6.780 -7.318 1.00 97.31 80 ILE A N 1
ATOM 587 C CA . ILE A 1 80 ? -1.096 -5.979 -6.939 1.00 97.31 80 ILE A CA 1
ATOM 588 C C . ILE A 1 80 ? -2.219 -6.866 -6.384 1.00 97.31 80 ILE A C 1
ATOM 590 O O . ILE A 1 80 ? -2.796 -6.553 -5.343 1.00 97.31 80 ILE A O 1
ATOM 594 N N . ALA A 1 81 ? -2.536 -7.974 -7.060 1.00 97.56 81 ALA A N 1
ATOM 595 C CA . ALA A 1 81 ? -3.596 -8.882 -6.625 1.00 97.56 81 ALA A CA 1
ATOM 596 C C . ALA A 1 81 ? -3.285 -9.531 -5.266 1.00 97.56 81 ALA A C 1
ATOM 598 O O . ALA A 1 81 ? -4.151 -9.573 -4.392 1.00 97.56 81 ALA A O 1
ATOM 599 N N . ASP A 1 82 ? -2.046 -9.982 -5.072 1.00 96.94 82 ASP A N 1
ATOM 600 C CA . ASP A 1 82 ? -1.587 -10.585 -3.822 1.00 96.94 82 ASP A CA 1
ATOM 601 C C . ASP A 1 82 ? -1.618 -9.562 -2.675 1.00 96.94 82 ASP A C 1
ATOM 603 O O . ASP A 1 82 ? -2.085 -9.869 -1.579 1.00 96.94 82 ASP A O 1
ATOM 607 N N . ALA A 1 83 ? -1.181 -8.323 -2.923 1.00 95.94 83 ALA A N 1
ATOM 608 C CA . ALA A 1 83 ? -1.277 -7.239 -1.949 1.00 95.94 83 ALA A CA 1
ATOM 609 C C . ALA A 1 83 ? -2.732 -6.941 -1.555 1.00 95.94 83 ALA A C 1
ATOM 611 O O . ALA A 1 83 ? -3.048 -6.850 -0.368 1.00 95.94 83 ALA A O 1
ATOM 612 N N . ALA A 1 84 ? -3.633 -6.847 -2.536 1.00 95.00 84 ALA A N 1
ATOM 613 C CA . ALA A 1 84 ? -5.050 -6.611 -2.283 1.00 95.00 84 ALA A CA 1
ATOM 614 C C . ALA A 1 84 ? -5.695 -7.753 -1.481 1.00 95.00 84 ALA A C 1
ATOM 616 O O . ALA A 1 84 ? -6.528 -7.491 -0.616 1.00 95.00 84 ALA A O 1
ATOM 617 N N . ALA A 1 85 ? -5.312 -9.006 -1.744 1.00 96.06 85 ALA A N 1
ATOM 618 C CA . ALA A 1 85 ? -5.772 -10.151 -0.962 1.00 96.06 85 ALA A CA 1
ATOM 619 C C . ALA A 1 85 ? -5.301 -10.052 0.498 1.00 96.06 85 ALA A C 1
ATOM 621 O O . ALA A 1 85 ? -6.121 -10.107 1.409 1.00 96.06 85 ALA A O 1
ATOM 622 N N . ARG A 1 86 ? -4.010 -9.775 0.726 1.00 93.75 86 ARG A N 1
ATOM 623 C CA . ARG A 1 86 ? -3.439 -9.630 2.079 1.00 93.75 86 ARG A CA 1
ATOM 624 C C . ARG A 1 86 ? -4.120 -8.540 2.908 1.00 93.75 86 ARG A C 1
ATOM 626 O O . ARG A 1 86 ? -4.328 -8.728 4.103 1.00 93.75 86 ARG A O 1
ATOM 633 N N . LEU A 1 87 ? -4.464 -7.412 2.285 1.00 92.19 87 LEU A N 1
ATOM 634 C CA . LEU A 1 87 ? -5.159 -6.313 2.964 1.00 92.19 87 LEU A CA 1
ATOM 635 C C . LEU A 1 87 ? -6.612 -6.667 3.311 1.00 92.19 87 LEU A C 1
ATOM 637 O O . LEU A 1 87 ? -7.106 -6.247 4.353 1.00 92.19 87 LEU A O 1
ATOM 641 N N . LYS A 1 88 ? -7.288 -7.467 2.478 1.00 91.25 88 LYS A N 1
ATOM 642 C CA . LYS A 1 88 ? -8.646 -7.959 2.764 1.00 91.25 88 LYS A CA 1
ATOM 643 C C . LYS A 1 88 ? -8.671 -8.993 3.882 1.00 91.25 88 LYS A C 1
ATOM 645 O O . LYS A 1 88 ? -9.618 -9.005 4.6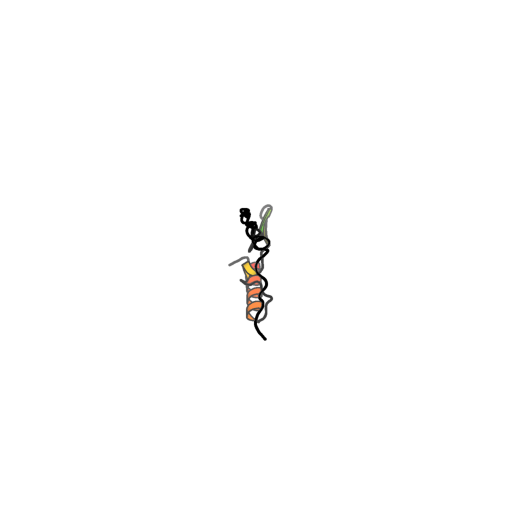61 1.00 91.25 88 LYS A O 1
ATOM 650 N N . ASP A 1 89 ? -7.630 -9.812 3.971 1.00 90.69 89 ASP A N 1
ATOM 651 C CA . ASP A 1 89 ? -7.499 -10.830 5.014 1.00 90.69 89 ASP A CA 1
ATOM 652 C C . ASP A 1 89 ? -7.140 -10.225 6.388 1.00 90.69 89 ASP A C 1
ATOM 654 O O . ASP A 1 89 ? -7.158 -10.931 7.393 1.00 90.69 89 ASP A O 1
ATOM 658 N N . GLY A 1 90 ? -6.859 -8.916 6.454 1.00 75.94 90 GLY A N 1
ATOM 659 C CA . GLY A 1 90 ? -6.562 -8.197 7.697 1.00 75.94 90 GLY A CA 1
ATOM 660 C C . GLY A 1 90 ? -5.090 -8.219 8.115 1.00 75.94 90 GLY A C 1
ATOM 661 O O . GLY A 1 90 ? -4.786 -7.816 9.234 1.00 75.94 90 GLY A O 1
ATOM 662 N N . GLY A 1 91 ? -4.184 -8.637 7.221 1.00 65.75 91 GLY A N 1
ATOM 663 C CA . GLY A 1 91 ? -2.767 -8.846 7.523 1.00 65.75 91 GLY A CA 1
ATOM 664 C C . GLY A 1 91 ? -2.551 -10.127 8.337 1.00 65.75 91 GLY A C 1
ATOM 665 O O . GLY A 1 91 ? -3.005 -10.229 9.471 1.00 65.75 91 GLY A O 1
ATOM 666 N N . ALA A 1 92 ? -1.878 -11.111 7.736 1.00 42.09 92 ALA A N 1
ATOM 667 C CA . ALA A 1 92 ? -1.430 -12.319 8.434 1.00 42.09 92 ALA A CA 1
ATOM 668 C C . ALA A 1 92 ? -0.415 -12.002 9.543 1.00 42.09 92 ALA A C 1
ATOM 670 O O . ALA A 1 92 ? 0.420 -11.091 9.319 1.00 42.09 92 ALA A O 1
#

Mean predicted aligned error: 16.33 Å

Secondary structure (DSSP, 8-state):
----PPP---TTSS-------------------------S--EEEEEEETTEEEEEEE--HHHHHS--SPP-SHHHHHHHHHHHHHHHTT--

pLDDT: mean 77.27, std 20.69, range [35.06, 98.44]

Foldseek 3Di:
DDDDDDDDDDPDPPPPPDPPPPDDDDPPPPPPPPPPDDDWDKDWDWDDDPPDIDIDIGTDVCV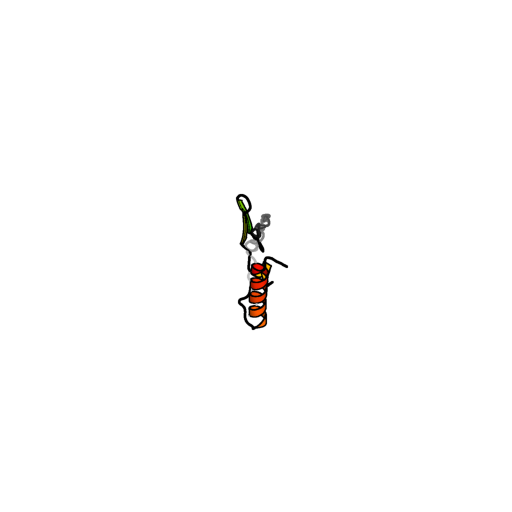QLVDDDDDDDPVSVVSSVVSVVCVVVVHD

Solvent-accessible surface area (backbone atoms only — not comparable to full-atom values): 6594 Å² total; per-residue (Å²): 138,83,87,81,83,84,78,87,89,77,91,82,80,79,84,88,78,78,88,72,78,81,72,81,73,76,81,80,75,73,82,76,72,75,72,88,80,84,71,86,74,64,48,78,50,80,46,80,55,97,93,47,77,48,79,47,78,51,62,54,63,35,82,71,66,71,53,87,73,78,72,84,50,72,64,49,50,46,44,50,52,52,47,54,49,43,61,72,73,68,57,133

Sequence (92 aa):
MKILTCESRNIAAGLCALAAVTVSLPALSADRHHDAHQHGVSKLNLVIEGKRLEIELESPGADIVGFEHAPANDADRKAIADAAARLKDGGA